Protein AF-A0A3D3XG46-F1 (afdb_monomer_lite)

Foldseek 3Di:
DDFDFDWDKDDPPVPPDIDTADGQDTQWDAWEWEAFLVRKIKIWTQHPVLCPDPPQLAATAIWIDPPRRNDIDGDLCGSHDHHAQRDHKDWYWDQDPVRFIKIWIWAQRHSHDRHDIKIFIDRHRNNDTDPVGMD

pLDDT: mean 97.43, std 3.8, range [57.91, 98.88]

Sequence (135 aa):
EGLPFSNLMWSRDHGESWTLGSHARSNTTECAVAELSNGSLMLNMRDNRNRKDKSDTNGRAVSVTRDLGKTWTKHVSDHLALPEPVCMASLISHTLSDGKQILFFSNPNSKTRRERMTVRVSLDDGRTWPSNRQV

Structure (mmCIF, N/CA/C/O backbone):
data_AF-A0A3D3XG46-F1
#
_entry.id   AF-A0A3D3XG46-F1
#
loop_
_atom_site.group_PDB
_atom_site.id
_atom_site.type_symbol
_atom_site.label_atom_id
_atom_site.label_alt_id
_atom_site.label_comp_id
_atom_site.label_asym_id
_atom_site.label_entity_id
_atom_site.label_seq_id
_atom_site.pdbx_PDB_ins_code
_atom_site.Cartn_x
_atom_site.Cartn_y
_atom_site.Cartn_z
_atom_site.occupancy
_atom_site.B_iso_or_equiv
_atom_site.auth_seq_id
_atom_site.auth_comp_id
_atom_site.auth_asym_id
_atom_site.auth_atom_id
_atom_site.pdbx_PDB_model_num
ATOM 1 N N . GLU A 1 1 ? 23.803 12.304 4.382 1.00 57.91 1 GLU A N 1
ATOM 2 C CA . GLU A 1 1 ? 22.571 11.982 3.627 1.00 57.91 1 GLU A CA 1
ATOM 3 C C . GLU A 1 1 ? 21.758 10.960 4.414 1.00 57.91 1 GLU A C 1
ATOM 5 O O . GLU A 1 1 ? 22.360 10.076 5.013 1.00 57.91 1 GLU A O 1
ATOM 10 N N . GLY A 1 2 ? 20.433 11.111 4.492 1.00 86.62 2 GLY A N 1
ATOM 11 C CA . GLY A 1 2 ? 19.557 10.204 5.245 1.00 86.62 2 GLY A CA 1
ATOM 12 C C . GLY A 1 2 ? 18.833 9.218 4.329 1.00 86.62 2 GLY A C 1
ATOM 13 O O . GLY A 1 2 ? 18.417 9.583 3.231 1.00 86.62 2 GLY A O 1
ATOM 14 N N . LEU A 1 3 ? 18.666 7.971 4.775 1.00 94.50 3 LEU A N 1
ATOM 15 C CA . LEU A 1 3 ? 17.857 6.984 4.059 1.00 94.50 3 LEU A CA 1
ATOM 16 C C . LEU A 1 3 ? 16.365 7.297 4.291 1.00 94.50 3 LEU A C 1
ATOM 18 O O . LEU A 1 3 ? 15.951 7.338 5.451 1.00 94.50 3 LEU A O 1
ATOM 22 N N . PRO A 1 4 ? 15.548 7.505 3.241 1.00 97.81 4 PRO A N 1
ATOM 23 C CA . PRO A 1 4 ? 14.149 7.877 3.422 1.00 97.81 4 PRO A CA 1
ATOM 24 C C . PRO A 1 4 ? 13.336 6.710 3.987 1.00 97.81 4 PRO A C 1
ATOM 26 O O . PRO A 1 4 ? 13.700 5.542 3.821 1.00 97.81 4 PRO A O 1
ATOM 29 N N . PHE A 1 5 ? 12.227 7.019 4.642 1.00 98.19 5 PHE A N 1
ATOM 30 C CA . PHE A 1 5 ? 11.303 6.043 5.206 1.00 98.19 5 PHE A CA 1
ATOM 31 C C . PHE A 1 5 ? 9.875 6.585 5.144 1.00 98.19 5 PHE A C 1
ATOM 33 O O . PHE A 1 5 ? 9.660 7.795 5.174 1.00 98.19 5 PHE A O 1
ATOM 40 N N . SER A 1 6 ? 8.902 5.682 5.099 1.00 98.50 6 SER A N 1
ATOM 41 C CA . SER A 1 6 ? 7.487 6.003 5.268 1.00 98.50 6 SER A CA 1
ATOM 42 C C . SER A 1 6 ? 7.038 5.709 6.703 1.00 98.50 6 SER A C 1
ATOM 44 O O . SER A 1 6 ? 7.499 4.753 7.336 1.00 98.50 6 SER A O 1
ATOM 46 N N . ASN A 1 7 ? 6.120 6.522 7.211 1.00 98.00 7 ASN A N 1
ATOM 47 C CA . ASN A 1 7 ? 5.428 6.356 8.487 1.00 98.00 7 ASN A CA 1
ATOM 48 C C . ASN A 1 7 ? 4.025 6.984 8.393 1.00 98.00 7 ASN A C 1
ATOM 50 O O . ASN A 1 7 ? 3.550 7.277 7.297 1.00 98.00 7 ASN A O 1
ATOM 54 N N . LEU A 1 8 ? 3.356 7.163 9.532 1.00 97.75 8 LEU A N 1
ATOM 55 C CA . LEU A 1 8 ? 2.111 7.922 9.619 1.00 97.75 8 LEU A CA 1
ATOM 56 C C . LEU A 1 8 ? 2.196 8.976 10.725 1.00 97.75 8 LEU A C 1
ATOM 58 O O . LEU A 1 8 ? 3.007 8.862 11.647 1.00 97.75 8 LEU A O 1
ATOM 62 N N . MET A 1 9 ? 1.338 9.984 10.625 1.00 98.38 9 MET A N 1
ATOM 63 C CA . MET A 1 9 ? 1.132 11.020 11.629 1.00 98.38 9 MET A CA 1
ATOM 64 C C . MET A 1 9 ? -0.363 11.080 11.935 1.00 98.38 9 MET A C 1
ATOM 66 O O . MET A 1 9 ? -1.182 10.932 11.028 1.00 98.38 9 MET A O 1
ATOM 70 N N . TRP A 1 10 ? -0.725 11.250 13.201 1.00 98.44 10 TRP A N 1
ATOM 71 C CA . TRP A 1 10 ? -2.118 11.202 13.641 1.00 98.44 10 TRP A CA 1
ATOM 72 C C . TRP A 1 10 ? -2.402 12.245 14.716 1.00 98.44 10 TRP A C 1
ATOM 74 O O . TRP A 1 10 ? -1.495 12.694 15.412 1.00 98.44 10 TRP A O 1
ATOM 84 N N . SER A 1 11 ? -3.679 12.583 14.861 1.00 98.50 11 SER A N 1
ATOM 85 C CA . SER A 1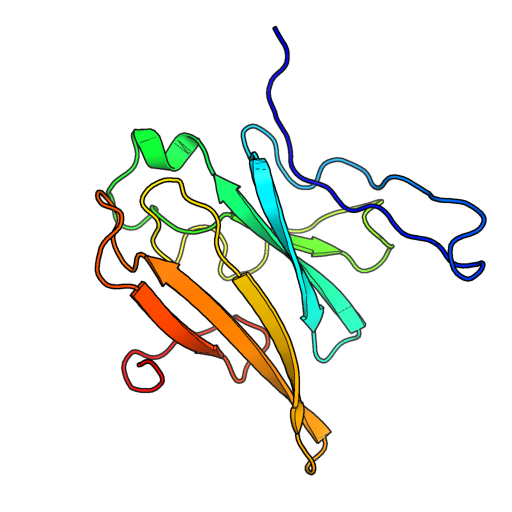 11 ? -4.218 13.444 15.911 1.00 98.50 11 SER A CA 1
ATOM 86 C C . SER A 1 11 ? -5.413 12.743 16.567 1.00 98.50 11 SER A C 1
ATOM 88 O O . SER A 1 11 ? -6.113 11.956 15.925 1.00 98.50 11 SER A O 1
ATOM 90 N N . ARG A 1 12 ? -5.620 12.994 17.864 1.00 97.75 12 ARG A N 1
ATOM 91 C CA . ARG A 1 12 ? -6.791 12.529 18.637 1.00 97.75 12 ARG A CA 1
ATOM 92 C C . ARG A 1 12 ? -7.645 13.674 19.178 1.00 97.75 12 ARG A C 1
ATOM 94 O O . ARG A 1 12 ? -8.677 13.419 19.784 1.00 97.75 12 ARG A O 1
ATOM 101 N N . ASP A 1 13 ? -7.215 14.903 18.949 1.00 98.31 13 ASP A N 1
ATOM 102 C CA . ASP A 1 13 ? -7.788 16.148 19.451 1.00 98.31 13 ASP A CA 1
ATOM 103 C C . ASP A 1 13 ? -8.244 17.025 18.280 1.00 98.31 13 ASP A C 1
ATOM 105 O O . ASP A 1 13 ? -8.044 18.232 18.256 1.00 98.31 13 ASP A O 1
ATOM 109 N N . HIS A 1 14 ? -8.833 16.391 17.263 1.00 97.81 14 HIS A N 1
ATOM 110 C CA . HIS A 1 14 ? -9.387 17.075 16.092 1.00 97.81 14 HIS A CA 1
ATOM 111 C C . HIS A 1 14 ? -8.387 17.977 15.339 1.00 97.81 14 HIS A C 1
ATOM 113 O O . HIS A 1 14 ? -8.788 18.902 14.637 1.00 97.81 14 HIS A O 1
ATOM 119 N N . GLY A 1 15 ? -7.092 17.661 15.419 1.00 98.38 15 GLY A N 1
ATOM 120 C CA . GLY A 1 15 ? -6.016 18.338 14.696 1.00 98.38 15 GLY A CA 1
ATOM 121 C C . GLY A 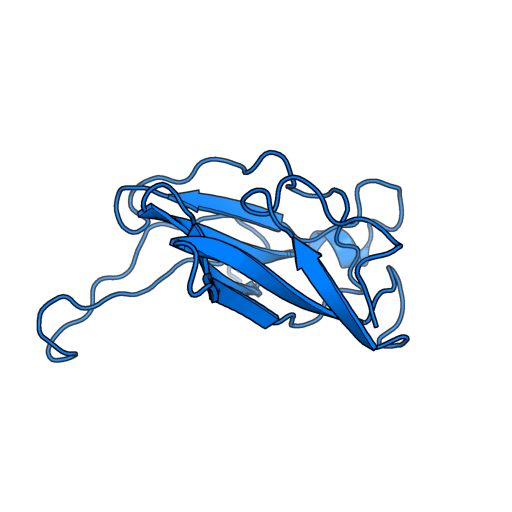1 15 ? -5.256 19.396 15.499 1.00 98.38 15 GLY A C 1
ATOM 122 O O . GLY A 1 15 ? -4.384 20.039 14.912 1.00 98.38 15 GLY A O 1
ATOM 123 N N . GLU A 1 16 ? -5.542 19.571 16.795 1.00 98.56 16 GLU A N 1
ATOM 124 C CA . GLU A 1 16 ? -4.823 20.518 17.663 1.00 98.56 16 GLU A CA 1
ATOM 125 C C . GLU A 1 16 ? -3.361 20.108 17.883 1.00 98.56 16 GLU A C 1
ATOM 127 O O . GLU A 1 16 ? -2.457 20.944 17.802 1.00 98.56 16 GLU A O 1
ATOM 132 N N . SER A 1 17 ? -3.107 18.817 18.105 1.00 98.50 17 SER A N 1
ATOM 133 C CA . SER A 1 17 ? -1.764 18.263 18.233 1.00 98.50 17 SER A CA 1
ATOM 134 C C . SER A 1 17 ? -1.591 16.978 17.429 1.00 98.50 17 SER A C 1
ATOM 136 O O . SER A 1 17 ? -2.539 16.258 17.102 1.00 98.50 17 SER A O 1
ATOM 138 N N . TRP A 1 18 ? -0.338 16.696 17.074 1.00 98.69 18 TRP A N 1
ATOM 139 C CA . TRP A 1 18 ? 0.017 15.599 16.184 1.00 98.69 18 TRP A CA 1
ATOM 140 C C . TRP A 1 18 ? 1.115 14.740 16.792 1.00 98.69 18 TRP A C 1
ATOM 142 O O . TRP A 1 18 ? 2.091 15.241 17.346 1.00 98.69 18 TRP A O 1
ATOM 152 N N . THR A 1 19 ? 0.970 13.427 16.647 1.00 98.56 19 THR A N 1
ATOM 153 C CA . THR A 1 19 ? 1.981 12.444 17.032 1.00 98.56 19 THR A CA 1
ATOM 154 C C . THR A 1 19 ? 2.497 11.725 15.796 1.00 98.56 19 THR A C 1
ATOM 156 O O . THR A 1 19 ? 1.726 11.268 14.949 1.00 98.56 19 THR A O 1
ATOM 159 N N . LEU A 1 20 ? 3.821 11.608 15.707 1.00 98.06 20 LEU A N 1
ATOM 160 C CA . LEU A 1 20 ? 4.503 10.881 14.646 1.00 98.06 20 LEU A CA 1
ATOM 161 C C . LEU A 1 20 ? 4.702 9.413 15.046 1.00 98.06 20 LEU A C 1
ATOM 163 O O . LEU A 1 20 ? 5.204 9.123 16.131 1.00 98.06 20 LEU A O 1
ATOM 167 N N . GLY A 1 21 ? 4.333 8.485 14.163 1.00 97.44 21 GLY A N 1
ATOM 168 C CA . GLY A 1 21 ? 4.627 7.063 14.328 1.00 97.44 21 GLY A CA 1
ATOM 169 C C . GLY A 1 21 ? 6.077 6.708 13.973 1.00 97.44 21 GLY A C 1
ATOM 170 O O . GLY A 1 21 ? 6.745 7.408 13.203 1.00 97.44 21 GLY A O 1
ATOM 171 N N . SER A 1 22 ? 6.539 5.566 14.484 1.00 98.06 22 SER A N 1
ATOM 172 C CA . SER A 1 22 ? 7.800 4.926 14.100 1.00 98.06 22 SER A CA 1
ATOM 173 C C . SER A 1 22 ? 7.833 4.605 12.602 1.00 98.06 22 SER A C 1
ATOM 175 O O . SER A 1 22 ? 6.798 4.460 11.945 1.00 98.06 22 SER A O 1
ATOM 177 N N . HIS A 1 23 ? 9.038 4.439 12.054 1.00 97.25 23 HIS A N 1
ATOM 178 C CA . HIS A 1 23 ? 9.231 4.120 10.638 1.00 97.25 23 HIS A CA 1
ATOM 179 C C . HIS A 1 23 ? 8.629 2.749 10.304 1.00 97.25 23 HIS A C 1
ATOM 181 O O . HIS A 1 23 ? 8.987 1.746 10.921 1.00 97.25 23 HIS A O 1
ATOM 187 N N . ALA A 1 24 ? 7.766 2.689 9.289 1.00 98.31 24 ALA A N 1
ATOM 188 C CA . ALA A 1 24 ? 7.184 1.433 8.823 1.00 98.31 24 ALA A CA 1
ATOM 189 C C . ALA A 1 24 ? 8.191 0.596 8.027 1.00 98.31 24 ALA A C 1
ATOM 191 O O . ALA A 1 24 ? 8.217 -0.632 8.136 1.00 98.31 24 ALA A O 1
ATOM 192 N N . ARG A 1 25 ? 9.014 1.257 7.199 1.00 98.12 25 ARG A N 1
ATOM 193 C CA . ARG A 1 25 ? 10.039 0.610 6.369 1.00 98.12 25 ARG A CA 1
ATOM 194 C C . ARG A 1 25 ? 11.096 1.609 5.908 1.00 98.12 25 ARG A C 1
ATOM 196 O O . ARG A 1 25 ? 10.773 2.726 5.520 1.00 98.12 25 ARG A O 1
ATOM 203 N N . SER A 1 26 ? 12.357 1.191 5.865 1.00 97.94 26 SER A N 1
ATOM 204 C CA . SER A 1 26 ? 13.445 1.997 5.300 1.00 97.94 26 SER A CA 1
ATOM 205 C C . SER A 1 26 ? 13.478 1.955 3.769 1.00 97.94 26 SER A C 1
ATOM 207 O O . SER A 1 26 ? 13.009 1.001 3.144 1.00 97.94 26 SER A O 1
ATOM 209 N N . ASN A 1 27 ? 14.102 2.960 3.159 1.00 98.00 27 ASN A N 1
ATOM 210 C CA . ASN A 1 27 ? 14.224 3.161 1.714 1.00 98.00 27 ASN A CA 1
ATOM 211 C C . ASN A 1 27 ? 12.868 3.177 0.974 1.00 98.00 27 ASN A C 1
ATOM 213 O O . ASN A 1 27 ? 12.745 2.684 -0.147 1.00 98.00 27 ASN A O 1
ATOM 217 N N . THR A 1 28 ? 11.854 3.744 1.626 1.00 98.69 28 THR A N 1
ATOM 218 C CA . THR A 1 28 ? 10.514 4.007 1.079 1.00 98.69 28 THR A CA 1
ATOM 219 C C . THR A 1 28 ? 10.230 5.509 1.110 1.00 98.69 28 THR A C 1
ATOM 221 O O . THR A 1 28 ? 10.940 6.246 1.795 1.00 98.69 28 THR A O 1
ATOM 224 N N . THR A 1 29 ? 9.266 5.987 0.317 1.00 98.56 29 THR A N 1
ATOM 225 C CA . THR A 1 29 ? 8.956 7.426 0.206 1.00 98.56 29 THR A CA 1
ATOM 226 C C . THR A 1 29 ? 7.453 7.715 0.290 1.00 98.56 29 THR A C 1
ATOM 228 O O . THR A 1 29 ? 6.888 7.701 1.381 1.00 98.56 29 THR A O 1
ATOM 231 N N . GLU A 1 30 ? 6.795 7.991 -0.838 1.00 98.81 30 GLU A N 1
ATOM 232 C CA . GLU A 1 30 ? 5.364 8.309 -0.913 1.00 98.81 30 GLU A CA 1
ATOM 233 C C . GLU A 1 30 ? 4.531 7.108 -0.456 1.00 98.81 30 GLU A C 1
ATOM 235 O O . GLU A 1 30 ? 4.763 5.977 -0.897 1.00 98.81 30 GLU A O 1
ATOM 240 N N . CYS A 1 31 ? 3.540 7.343 0.398 1.00 98.75 31 CYS A N 1
ATOM 241 C CA . CYS A 1 31 ? 2.673 6.294 0.916 1.00 98.75 31 CYS A CA 1
ATOM 242 C C . CYS A 1 31 ? 1.230 6.776 1.091 1.00 98.75 31 CYS A C 1
ATOM 244 O O . CYS A 1 31 ? 0.968 7.977 1.122 1.00 98.75 31 CYS A O 1
ATOM 246 N N . ALA A 1 32 ? 0.310 5.821 1.184 1.00 98.81 32 ALA A N 1
ATOM 247 C CA . ALA A 1 32 ? -1.097 6.039 1.499 1.00 98.81 32 ALA A CA 1
ATOM 248 C C . ALA A 1 32 ? -1.516 5.096 2.632 1.00 98.81 32 ALA A C 1
ATOM 250 O O . ALA A 1 32 ? -1.008 3.971 2.721 1.00 98.81 32 ALA A O 1
ATOM 251 N N . VAL A 1 33 ? -2.427 5.560 3.489 1.00 98.75 33 VAL A N 1
ATOM 252 C CA . VAL A 1 33 ? -2.952 4.810 4.636 1.00 98.75 33 VAL A CA 1
ATOM 253 C C . VAL A 1 33 ? -4.437 4.507 4.447 1.00 98.75 33 VAL A C 1
ATOM 255 O O . VAL A 1 33 ? -5.180 5.360 3.969 1.00 98.75 33 VAL A O 1
ATOM 258 N N . ALA A 1 34 ? -4.867 3.304 4.825 1.00 98.69 34 ALA A N 1
ATOM 259 C CA . ALA A 1 34 ? -6.271 2.898 4.827 1.00 98.69 34 ALA A CA 1
ATOM 260 C C . ALA A 1 34 ? -6.574 1.987 6.027 1.00 98.69 34 ALA A C 1
ATOM 262 O O . ALA A 1 34 ? -5.696 1.251 6.480 1.00 98.69 34 ALA A O 1
ATOM 263 N N . GLU A 1 35 ? -7.804 2.024 6.537 1.00 98.38 35 GLU A N 1
ATOM 264 C CA . GLU A 1 35 ? -8.244 1.165 7.642 1.00 98.38 35 GLU A CA 1
ATOM 265 C C . GLU A 1 35 ? -8.852 -0.142 7.106 1.00 98.38 35 GLU A C 1
ATOM 267 O O . GLU A 1 35 ? -9.684 -0.145 6.191 1.00 98.38 35 GLU A O 1
ATOM 272 N N . LEU A 1 36 ? -8.398 -1.265 7.666 1.00 98.31 36 LEU A N 1
ATOM 273 C CA . LEU A 1 36 ? -8.835 -2.618 7.318 1.00 98.31 36 LEU A CA 1
ATOM 274 C C . LEU A 1 36 ? -10.047 -3.050 8.149 1.00 98.31 36 LEU A C 1
ATOM 276 O O . LEU A 1 36 ? -10.335 -2.468 9.192 1.00 98.31 36 LEU A O 1
ATOM 280 N N . SER A 1 37 ? -10.712 -4.134 7.738 1.00 97.62 37 SER A N 1
ATOM 281 C CA . SER A 1 37 ? -11.934 -4.631 8.396 1.00 97.62 37 SER A CA 1
ATOM 282 C C . SER A 1 37 ? -11.771 -4.961 9.889 1.00 97.62 37 SER A C 1
ATOM 284 O O . SER A 1 37 ? -12.742 -4.983 10.638 1.00 97.62 37 SER A O 1
ATOM 286 N N . ASN A 1 38 ? -10.536 -5.201 10.339 1.00 96.69 38 ASN A N 1
ATOM 287 C CA . ASN A 1 38 ? -10.199 -5.509 11.728 1.00 96.69 38 ASN A CA 1
ATOM 288 C C . ASN A 1 38 ? -9.687 -4.297 12.538 1.00 96.69 38 ASN A C 1
ATOM 290 O O . ASN A 1 38 ? -9.083 -4.500 13.594 1.00 96.69 38 ASN A O 1
ATOM 294 N N . GLY A 1 39 ? -9.840 -3.071 12.023 1.00 97.25 39 GLY A N 1
ATOM 295 C CA . GLY A 1 39 ? -9.397 -1.827 12.668 1.00 97.25 39 GLY A CA 1
ATOM 296 C C . GLY A 1 39 ? -7.884 -1.578 12.634 1.00 97.25 39 GLY A C 1
ATOM 297 O O . GLY A 1 39 ? -7.388 -0.642 13.258 1.00 97.25 39 GLY A O 1
ATOM 298 N N . SER A 1 40 ? -7.105 -2.420 11.944 1.00 98.38 40 SER A N 1
ATOM 299 C CA . SER A 1 40 ? -5.687 -2.123 11.705 1.00 98.38 40 SER A CA 1
ATOM 300 C C . SER A 1 40 ? -5.516 -1.121 10.566 1.00 98.38 40 SER A C 1
ATOM 302 O O . SER A 1 40 ? -6.296 -1.099 9.615 1.00 98.38 40 SER A O 1
ATOM 304 N N . LEU A 1 41 ? -4.459 -0.311 10.640 1.00 98.81 41 LEU A N 1
ATOM 305 C CA . LEU A 1 41 ? -4.088 0.617 9.577 1.00 98.81 41 LEU A CA 1
ATOM 306 C C . LEU A 1 41 ? -3.073 -0.046 8.650 1.00 98.81 41 LEU A C 1
ATOM 308 O O . LEU A 1 41 ? -2.016 -0.494 9.100 1.00 98.81 41 LEU A O 1
ATOM 312 N N . MET A 1 42 ? -3.379 -0.078 7.357 1.00 98.81 42 MET A N 1
ATOM 313 C CA . MET A 1 42 ? -2.473 -0.492 6.293 1.00 98.81 42 MET A CA 1
ATOM 314 C C . MET A 1 42 ? -1.759 0.723 5.717 1.00 98.81 42 MET A C 1
ATOM 316 O O . MET A 1 42 ? -2.406 1.671 5.287 1.00 98.81 42 MET A O 1
ATOM 320 N N . LEU A 1 43 ? -0.433 0.652 5.634 1.00 98.81 43 LEU A N 1
ATOM 321 C CA . LEU A 1 43 ? 0.397 1.610 4.916 1.00 98.81 43 LEU A CA 1
ATOM 322 C C . LEU A 1 43 ? 0.921 0.964 3.630 1.00 98.81 43 LEU A C 1
ATOM 324 O O . LEU A 1 43 ? 1.637 -0.039 3.677 1.00 98.81 43 LEU A O 1
ATOM 328 N N . ASN A 1 44 ? 0.573 1.545 2.483 1.00 98.88 44 ASN A N 1
ATOM 329 C CA . ASN A 1 44 ? 1.031 1.123 1.160 1.00 98.88 44 ASN A CA 1
ATOM 330 C C . ASN A 1 44 ? 2.048 2.133 0.625 1.00 98.88 44 ASN A C 1
ATOM 332 O O . ASN A 1 44 ? 1.735 3.308 0.438 1.00 98.88 44 ASN A O 1
ATOM 336 N N . MET A 1 45 ? 3.277 1.681 0.395 1.00 98.88 45 MET A N 1
ATOM 337 C CA . MET A 1 45 ? 4.448 2.540 0.245 1.00 98.88 45 MET A CA 1
ATOM 338 C C . MET A 1 45 ? 5.140 2.310 -1.100 1.00 98.88 45 MET A C 1
ATOM 340 O O . MET A 1 45 ? 5.294 1.176 -1.559 1.00 98.88 45 MET A O 1
ATOM 344 N N . ARG A 1 46 ? 5.606 3.404 -1.704 1.00 98.88 46 ARG A N 1
ATOM 345 C CA . ARG A 1 46 ? 6.551 3.401 -2.822 1.00 98.88 46 ARG A CA 1
ATOM 346 C C . ARG A 1 46 ? 7.906 2.917 -2.313 1.00 98.88 46 ARG A C 1
ATOM 348 O O . ARG A 1 46 ? 8.455 3.518 -1.386 1.00 98.88 46 ARG A O 1
ATOM 355 N N . ASP A 1 47 ? 8.466 1.879 -2.928 1.00 98.69 47 ASP A N 1
ATOM 356 C CA . ASP A 1 47 ? 9.760 1.313 -2.535 1.00 98.69 47 ASP A CA 1
ATOM 357 C C . ASP A 1 47 ? 10.843 1.657 -3.569 1.00 98.69 47 ASP A C 1
ATOM 359 O O . ASP A 1 47 ? 10.768 1.324 -4.753 1.00 98.69 47 ASP A O 1
ATOM 363 N N . ASN A 1 48 ? 11.904 2.336 -3.128 1.00 98.50 48 ASN A N 1
ATOM 364 C CA . ASN A 1 48 ? 13.009 2.727 -4.003 1.00 98.50 48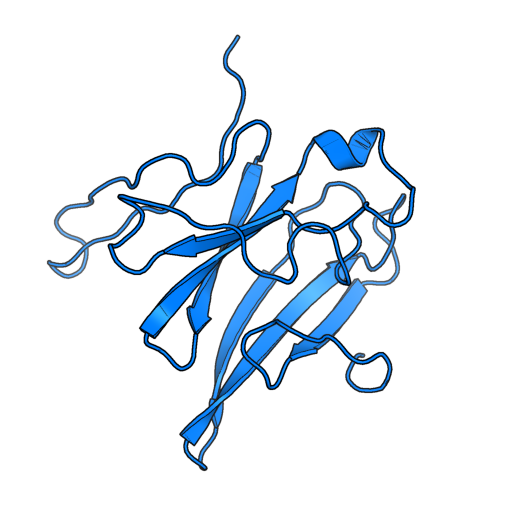 ASN A CA 1
ATOM 365 C C . ASN A 1 48 ? 13.804 1.523 -4.537 1.00 98.50 48 ASN A C 1
ATOM 367 O O . ASN A 1 48 ? 14.515 1.666 -5.538 1.00 98.50 48 ASN A O 1
ATOM 371 N N . ARG A 1 49 ? 13.711 0.350 -3.895 1.00 97.75 49 ARG A N 1
ATOM 372 C CA . ARG A 1 49 ? 14.347 -0.900 -4.356 1.00 97.75 49 ARG A CA 1
ATOM 373 C C . ARG A 1 49 ? 13.817 -1.326 -5.723 1.00 97.75 49 ARG A C 1
ATOM 375 O O . ARG A 1 49 ? 14.598 -1.777 -6.565 1.00 97.75 49 ARG A O 1
ATOM 382 N N . ASN A 1 50 ? 12.547 -1.024 -6.000 1.00 98.31 50 ASN A N 1
ATOM 383 C CA . ASN A 1 50 ? 11.902 -1.250 -7.290 1.00 98.31 50 ASN A CA 1
ATOM 384 C C . ASN A 1 50 ? 12.502 -0.402 -8.420 1.00 98.31 50 ASN A C 1
ATOM 386 O O . ASN A 1 50 ? 12.114 -0.581 -9.567 1.00 98.31 50 ASN A O 1
ATOM 390 N N . ARG A 1 51 ? 13.483 0.491 -8.177 1.00 97.19 51 ARG A N 1
ATOM 391 C CA . ARG A 1 51 ? 14.271 1.107 -9.267 1.00 97.19 51 ARG A CA 1
ATOM 392 C C . ARG A 1 51 ? 15.114 0.066 -9.990 1.00 97.19 51 ARG A C 1
ATOM 394 O O . ARG A 1 51 ? 15.212 0.124 -11.213 1.00 97.19 51 ARG A O 1
ATOM 401 N N . LYS A 1 52 ? 15.670 -0.894 -9.248 1.00 97.50 52 LYS A N 1
ATOM 402 C CA . LYS A 1 52 ? 16.505 -1.976 -9.783 1.00 97.50 52 LYS A CA 1
ATOM 403 C C . LYS A 1 52 ? 15.704 -3.262 -9.958 1.00 97.50 52 LYS A C 1
ATOM 405 O O . LYS A 1 52 ? 15.799 -3.878 -11.010 1.00 97.50 52 LYS A O 1
ATOM 410 N N . ASP A 1 53 ? 14.863 -3.611 -8.988 1.00 97.38 53 ASP A N 1
ATOM 411 C CA . ASP A 1 53 ? 14.054 -4.827 -9.068 1.00 97.38 53 ASP A CA 1
ATOM 412 C C . ASP A 1 53 ? 12.922 -4.682 -10.100 1.00 97.38 53 ASP A C 1
ATOM 414 O O . ASP A 1 53 ? 12.111 -3.755 -10.033 1.00 97.38 53 ASP A O 1
ATOM 418 N N . LYS A 1 54 ? 12.910 -5.576 -11.090 1.00 97.06 54 LYS A N 1
ATOM 419 C CA . LYS A 1 54 ? 11.855 -5.741 -12.109 1.00 97.06 54 LYS A CA 1
ATOM 420 C C . LYS A 1 54 ? 11.365 -7.189 -12.189 1.00 97.06 54 LYS A C 1
ATOM 422 O O . LYS A 1 54 ? 10.625 -7.533 -13.109 1.00 97.06 54 LYS A O 1
ATOM 427 N N . SER A 1 55 ? 11.795 -8.023 -11.246 1.00 96.50 55 SER A N 1
ATOM 428 C CA . SER A 1 55 ? 11.408 -9.424 -11.139 1.00 96.50 55 SER A CA 1
ATOM 429 C C . SER A 1 55 ? 10.004 -9.551 -10.542 1.00 96.50 55 SER A C 1
ATOM 431 O O . SER A 1 55 ? 9.256 -8.570 -10.454 1.00 96.50 55 SER A O 1
ATOM 433 N N . ASP A 1 56 ? 9.609 -10.758 -10.157 1.00 94.69 56 ASP A N 1
ATOM 434 C CA . ASP A 1 56 ? 8.297 -11.030 -9.566 1.00 94.69 56 ASP A CA 1
ATOM 435 C C . ASP A 1 56 ? 8.143 -10.514 -8.133 1.00 94.69 56 ASP A C 1
ATOM 437 O O . ASP A 1 56 ? 7.025 -10.469 -7.631 1.00 94.69 56 ASP A O 1
ATOM 441 N N . THR A 1 57 ? 9.225 -10.027 -7.520 1.00 95.38 57 THR A N 1
ATOM 442 C CA . THR A 1 57 ? 9.189 -9.300 -6.242 1.00 95.38 57 THR A CA 1
ATOM 443 C C . THR A 1 57 ? 9.027 -7.787 -6.401 1.00 95.38 57 THR A C 1
ATOM 445 O O . THR A 1 57 ? 8.973 -7.070 -5.403 1.00 95.38 57 THR A O 1
ATOM 448 N N . ASN A 1 58 ? 8.916 -7.262 -7.629 1.00 98.06 58 ASN A N 1
ATOM 449 C CA . ASN A 1 58 ? 8.534 -5.863 -7.818 1.00 98.06 58 ASN A CA 1
ATOM 450 C C . ASN A 1 58 ? 7.060 -5.684 -7.441 1.00 98.06 58 ASN A C 1
ATOM 452 O O . ASN A 1 58 ? 6.157 -6.043 -8.201 1.00 98.06 58 ASN A O 1
ATOM 456 N N . GLY A 1 59 ? 6.845 -5.064 -6.286 1.00 97.62 59 GLY A N 1
ATOM 457 C CA . GLY A 1 59 ? 5.540 -4.621 -5.842 1.00 97.62 59 GLY A CA 1
ATOM 458 C C . GLY A 1 59 ? 5.632 -3.559 -4.754 1.00 97.62 59 GLY A C 1
ATOM 459 O O . GLY A 1 59 ? 6.705 -3.312 -4.200 1.00 97.62 59 GLY A O 1
ATOM 460 N N . ARG A 1 60 ? 4.500 -2.921 -4.447 1.00 98.75 60 ARG A N 1
ATOM 461 C CA . ARG A 1 60 ? 4.376 -1.980 -3.326 1.00 98.75 60 ARG A CA 1
ATOM 462 C C . ARG A 1 60 ? 4.863 -2.633 -2.033 1.00 98.75 60 ARG A C 1
ATOM 464 O O . ARG A 1 60 ? 4.530 -3.788 -1.752 1.00 98.75 60 ARG A O 1
ATOM 471 N N . ALA A 1 61 ? 5.586 -1.873 -1.218 1.00 98.75 61 ALA A N 1
ATOM 472 C CA . ALA A 1 61 ? 5.849 -2.279 0.154 1.00 98.75 61 ALA A CA 1
ATOM 473 C C . ALA A 1 61 ? 4.574 -2.080 0.984 1.00 98.75 61 ALA A C 1
ATOM 475 O O . ALA A 1 61 ? 3.945 -1.022 0.898 1.00 98.75 61 ALA A O 1
ATOM 476 N N . VAL A 1 62 ? 4.186 -3.072 1.788 1.00 98.81 62 VAL A N 1
ATOM 477 C CA . VAL A 1 62 ? 2.934 -3.021 2.558 1.00 98.81 62 VAL A CA 1
ATOM 478 C C . VAL A 1 62 ? 3.164 -3.473 3.996 1.00 98.81 62 VAL A C 1
ATOM 480 O O . VAL A 1 62 ? 3.589 -4.601 4.252 1.00 98.81 62 VAL A O 1
ATOM 483 N N . SER A 1 63 ? 2.834 -2.593 4.939 1.00 98.75 63 SER A N 1
ATOM 484 C CA . SER A 1 63 ? 2.906 -2.861 6.378 1.00 98.75 63 SER A CA 1
ATOM 485 C C . SER A 1 63 ? 1.573 -2.539 7.046 1.00 98.75 63 SER A C 1
ATOM 487 O O .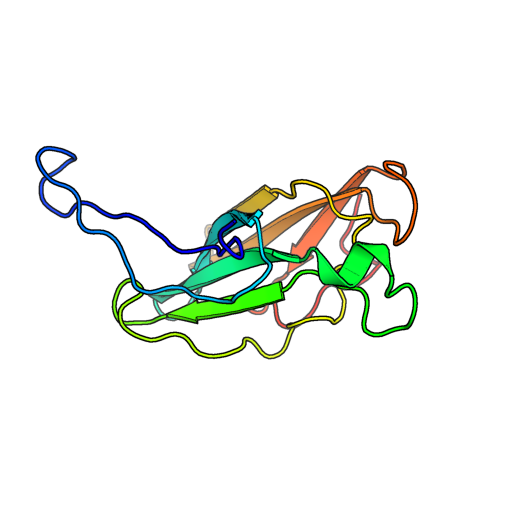 SER A 1 63 ? 0.831 -1.686 6.568 1.00 98.75 63 SER A O 1
ATOM 489 N N . VAL A 1 64 ? 1.280 -3.197 8.166 1.00 98.88 64 VAL A N 1
ATOM 490 C CA . VAL A 1 64 ? 0.101 -2.929 8.997 1.00 98.88 64 VAL A CA 1
ATOM 491 C C . VAL A 1 64 ? 0.493 -2.639 10.443 1.00 98.88 64 VAL A C 1
ATOM 493 O O . VAL A 1 64 ? 1.475 -3.188 10.955 1.00 98.88 64 VAL A O 1
ATOM 496 N N . THR A 1 65 ? -0.293 -1.795 11.103 1.00 98.88 65 THR A N 1
ATOM 497 C CA . THR A 1 65 ? -0.152 -1.437 12.520 1.00 98.88 65 THR A CA 1
ATOM 498 C C . THR A 1 65 ? -1.508 -1.480 13.228 1.00 98.88 65 THR A C 1
ATOM 500 O O . THR A 1 65 ? -2.547 -1.222 12.622 1.00 98.88 65 THR A O 1
ATOM 503 N N . ARG A 1 66 ? -1.499 -1.816 14.523 1.00 98.62 66 ARG A N 1
ATOM 504 C CA . ARG A 1 66 ? -2.669 -1.761 15.425 1.00 98.62 66 ARG A CA 1
ATOM 505 C C . ARG A 1 66 ? -2.502 -0.749 16.560 1.00 98.62 66 ARG A C 1
ATOM 507 O O . ARG A 1 66 ? -3.385 -0.610 17.394 1.00 98.62 66 ARG A O 1
ATOM 514 N N . ASP A 1 67 ? -1.370 -0.054 16.604 1.00 98.25 67 ASP A N 1
ATOM 515 C CA . ASP A 1 67 ? -0.974 0.825 17.706 1.00 98.25 67 ASP A CA 1
ATOM 516 C C . ASP A 1 67 ? -0.573 2.223 17.212 1.00 98.25 67 ASP A C 1
ATOM 518 O O . ASP A 1 67 ? 0.259 2.899 17.818 1.00 98.25 67 ASP A O 1
ATOM 522 N N . LEU A 1 68 ? -1.197 2.655 16.108 1.00 97.94 68 LEU A N 1
ATOM 523 C CA . LEU A 1 68 ? -0.947 3.930 15.429 1.00 97.94 68 LEU A CA 1
ATOM 524 C C . LEU A 1 68 ? 0.532 4.153 15.082 1.00 97.94 68 LEU A C 1
ATOM 526 O O . LEU A 1 68 ? 1.085 5.240 15.252 1.00 97.94 68 LEU A O 1
ATOM 530 N N . GLY A 1 69 ? 1.172 3.103 14.571 1.00 98.12 69 GLY A N 1
ATOM 531 C CA . GLY A 1 69 ? 2.520 3.166 14.029 1.00 98.12 69 GLY A CA 1
ATOM 532 C C . GLY A 1 69 ? 3.624 3.118 15.079 1.00 98.12 69 GLY A C 1
ATOM 533 O O . GLY A 1 69 ? 4.757 3.444 14.738 1.00 98.12 69 GLY A O 1
ATOM 534 N N . LYS A 1 70 ? 3.349 2.708 16.328 1.00 98.06 70 LYS A N 1
ATOM 535 C CA . LYS A 1 70 ? 4.427 2.402 17.287 1.00 98.06 70 LYS A CA 1
ATOM 536 C C . LYS A 1 70 ? 5.189 1.158 16.837 1.00 98.06 70 LYS A C 1
ATOM 538 O O . LYS A 1 70 ? 6.420 1.175 16.819 1.00 98.06 70 LYS A O 1
ATOM 543 N N . THR A 1 71 ? 4.460 0.123 16.420 1.00 98.44 71 THR A N 1
ATOM 544 C CA . THR A 1 71 ? 4.993 -1.102 15.822 1.00 98.44 71 THR A CA 1
ATOM 545 C C . THR A 1 71 ? 4.348 -1.381 14.466 1.00 98.44 71 THR A C 1
ATOM 547 O O . THR A 1 71 ? 3.211 -0.992 14.183 1.00 98.44 71 THR A O 1
ATOM 550 N N . TRP A 1 72 ? 5.103 -2.065 13.606 1.00 98.69 72 TRP A N 1
ATOM 551 C CA . TRP A 1 72 ? 4.694 -2.410 12.249 1.00 98.69 72 TRP A CA 1
ATOM 552 C C . TRP A 1 72 ? 4.976 -3.878 11.963 1.00 98.69 72 TRP A C 1
ATOM 554 O O . TRP A 1 72 ? 6.007 -4.419 12.356 1.00 98.69 72 TRP A O 1
ATOM 564 N N . THR A 1 73 ? 4.073 -4.509 11.220 1.00 98.62 73 THR A N 1
ATOM 565 C CA . THR A 1 73 ? 4.235 -5.878 10.720 1.00 98.62 73 THR A CA 1
ATOM 566 C C . THR A 1 73 ? 4.058 -5.889 9.210 1.00 98.62 73 THR A C 1
ATOM 568 O O . THR A 1 73 ? 3.263 -5.117 8.676 1.00 98.62 73 THR A O 1
ATOM 571 N N . LYS A 1 74 ? 4.807 -6.737 8.497 1.00 98.50 74 LYS A N 1
ATOM 572 C CA . LYS A 1 74 ? 4.619 -6.884 7.049 1.00 98.50 74 LYS A CA 1
ATOM 573 C C . LYS A 1 74 ? 3.239 -7.465 6.771 1.00 98.50 74 LYS A C 1
ATOM 575 O O . LYS A 1 74 ? 2.839 -8.442 7.403 1.00 98.50 74 LYS A O 1
ATOM 580 N N . HIS A 1 75 ? 2.537 -6.886 5.805 1.00 98.56 75 HIS A N 1
ATOM 581 C CA . HIS A 1 75 ? 1.318 -7.489 5.291 1.00 98.56 75 HIS A CA 1
ATOM 582 C C . HIS A 1 75 ? 1.662 -8.672 4.378 1.00 98.56 75 HIS A C 1
ATOM 584 O O . HIS A 1 75 ? 2.714 -8.685 3.741 1.00 98.56 75 HIS A O 1
ATOM 590 N N . VAL A 1 76 ? 0.755 -9.644 4.251 1.00 97.88 76 VAL A N 1
ATOM 591 C CA . VAL A 1 76 ? 0.969 -10.819 3.385 1.00 97.88 76 VAL A CA 1
ATOM 592 C C . VAL A 1 76 ? 1.109 -10.461 1.901 1.00 97.88 76 VAL A C 1
ATOM 594 O O . VAL A 1 76 ? 1.605 -11.272 1.134 1.00 97.88 76 VAL A O 1
ATOM 597 N N . SER A 1 77 ? 0.695 -9.255 1.499 1.00 97.69 77 SER A N 1
ATOM 598 C CA . SER A 1 77 ? 0.812 -8.744 0.127 1.00 97.69 77 SER A CA 1
ATOM 599 C C . SER A 1 77 ? 2.101 -7.953 -0.151 1.00 97.69 77 SER A C 1
ATOM 601 O O . SER A 1 77 ? 2.223 -7.386 -1.238 1.00 97.69 77 SER A O 1
ATOM 603 N N . ASP A 1 78 ? 3.017 -7.829 0.820 1.00 98.31 78 ASP A N 1
ATOM 604 C CA . ASP A 1 78 ? 4.266 -7.064 0.676 1.00 98.31 78 ASP A CA 1
ATOM 605 C C . ASP A 1 78 ? 5.084 -7.563 -0.525 1.00 98.31 78 ASP A C 1
ATOM 607 O O . ASP A 1 78 ? 5.443 -8.736 -0.567 1.00 98.31 78 ASP A O 1
ATOM 611 N N . HIS A 1 79 ? 5.399 -6.676 -1.480 1.00 97.44 79 HIS A N 1
ATOM 612 C CA . HIS A 1 79 ? 6.165 -7.014 -2.693 1.00 97.44 79 HIS A CA 1
ATOM 613 C C . HIS A 1 79 ? 5.533 -8.113 -3.574 1.00 97.44 79 HIS A C 1
ATOM 615 O O . HIS A 1 79 ? 6.245 -8.856 -4.244 1.00 97.44 79 HIS A O 1
ATOM 621 N N . LEU A 1 80 ? 4.195 -8.213 -3.584 1.00 93.81 80 LEU A N 1
ATOM 622 C CA . LEU A 1 80 ? 3.454 -9.173 -4.412 1.00 93.81 80 LEU A CA 1
ATOM 623 C C . LEU A 1 80 ? 2.642 -8.483 -5.523 1.00 93.81 80 LEU A C 1
ATOM 625 O O . LEU A 1 80 ? 3.184 -7.820 -6.400 1.00 93.81 80 LEU A O 1
ATOM 629 N N . ALA A 1 81 ? 1.315 -8.639 -5.500 1.00 92.38 81 ALA A N 1
ATOM 630 C CA . ALA A 1 81 ? 0.434 -8.438 -6.646 1.00 92.38 81 ALA A CA 1
ATOM 631 C C . ALA A 1 81 ? 0.339 -6.997 -7.180 1.00 92.38 81 ALA A C 1
ATOM 633 O O . ALA A 1 81 ? -0.300 -6.801 -8.209 1.00 92.38 81 ALA A O 1
ATOM 634 N N . LEU A 1 82 ? 0.927 -5.993 -6.521 1.00 97.88 82 LEU A N 1
ATOM 635 C CA . LEU A 1 82 ? 0.810 -4.571 -6.867 1.00 97.88 82 LEU A CA 1
ATOM 636 C C . LEU A 1 82 ? 2.130 -4.025 -7.452 1.00 97.88 82 LEU A C 1
ATOM 638 O O . LEU A 1 82 ? 2.867 -3.371 -6.716 1.00 97.88 82 LEU A O 1
ATOM 642 N N . PRO A 1 83 ? 2.457 -4.271 -8.736 1.00 98.00 83 PRO A N 1
ATOM 643 C CA . PRO A 1 83 ? 3.705 -3.805 -9.348 1.00 98.00 83 PRO A CA 1
ATOM 644 C C . PRO A 1 83 ? 3.771 -2.279 -9.416 1.00 98.00 83 PRO A C 1
ATOM 646 O O . PRO A 1 83 ? 2.736 -1.617 -9.503 1.00 98.00 83 PRO A O 1
ATOM 649 N N . GLU A 1 84 ? 4.977 -1.709 -9.437 1.00 98.38 84 GLU A N 1
ATOM 650 C CA . GLU A 1 84 ? 5.158 -0.267 -9.617 1.00 98.38 84 GLU A CA 1
ATOM 651 C C . GLU A 1 84 ? 6.448 0.128 -10.364 1.00 98.38 84 GLU A C 1
ATOM 653 O O . GLU A 1 84 ? 7.484 -0.536 -10.250 1.00 98.38 84 GLU A O 1
ATOM 658 N N . PRO A 1 85 ? 6.449 1.290 -11.048 1.00 98.38 85 PRO A N 1
ATOM 659 C CA . PRO A 1 85 ? 7.637 1.863 -11.668 1.00 98.38 85 PRO A CA 1
ATOM 660 C C . PRO A 1 85 ? 8.314 2.887 -10.739 1.00 98.38 85 PRO A C 1
ATOM 662 O O . PRO A 1 85 ? 8.890 3.866 -11.213 1.00 98.38 85 PRO A O 1
ATOM 665 N N . VAL A 1 86 ? 8.202 2.706 -9.414 1.00 98.62 86 VAL A N 1
ATOM 666 C CA . VAL A 1 86 ? 8.651 3.663 -8.383 1.00 98.62 86 VAL A CA 1
ATOM 667 C C . VAL A 1 86 ? 7.903 5.000 -8.508 1.00 98.62 86 VAL A C 1
ATOM 669 O O . VAL A 1 86 ? 8.463 6.038 -8.878 1.00 98.62 86 VAL A O 1
ATOM 672 N N . CYS A 1 87 ? 6.601 4.971 -8.227 1.00 98.69 87 CYS A N 1
ATOM 673 C CA . CYS A 1 87 ? 5.679 6.099 -8.409 1.00 98.69 87 CYS A CA 1
ATOM 674 C C . CYS A 1 87 ? 4.724 6.222 -7.216 1.00 98.69 87 CYS A C 1
ATOM 676 O O . CYS A 1 87 ? 4.568 5.270 -6.462 1.00 98.69 87 CYS A O 1
ATOM 678 N N . MET A 1 88 ? 4.074 7.368 -7.029 1.00 98.75 88 MET A N 1
ATOM 679 C CA . MET A 1 88 ? 2.964 7.477 -6.082 1.00 98.75 88 MET A CA 1
ATOM 680 C C . MET A 1 88 ? 1.832 6.515 -6.489 1.00 98.75 88 MET A C 1
ATOM 682 O O . MET A 1 88 ? 1.637 6.255 -7.681 1.00 98.75 88 MET A O 1
ATOM 686 N N . ALA A 1 89 ? 1.120 5.976 -5.498 1.00 98.81 89 ALA A N 1
ATOM 687 C CA . ALA A 1 89 ? -0.102 5.206 -5.691 1.00 98.81 89 ALA A CA 1
ATOM 688 C C . ALA A 1 89 ? -1.140 5.604 -4.638 1.00 98.81 89 ALA A C 1
ATOM 690 O O . ALA A 1 89 ? -0.775 5.881 -3.493 1.00 98.81 89 ALA A O 1
ATOM 691 N N . SER A 1 90 ? -2.414 5.602 -5.022 1.00 98.88 90 SER A N 1
ATOM 692 C CA . SER A 1 90 ? -3.522 5.833 -4.097 1.00 98.88 90 SER A CA 1
ATOM 693 C C . SER A 1 90 ? -3.988 4.514 -3.486 1.00 98.88 90 SER A C 1
ATOM 695 O O . SER A 1 90 ? -4.017 3.488 -4.169 1.00 98.88 90 SER A O 1
ATOM 697 N N . LEU A 1 91 ? -4.377 4.548 -2.213 1.00 98.88 91 LEU A N 1
ATOM 698 C CA . LEU A 1 91 ? -5.082 3.472 -1.524 1.00 98.88 91 LEU A CA 1
ATOM 699 C C . LEU A 1 91 ? -6.171 4.108 -0.663 1.00 98.88 91 LEU A C 1
ATOM 701 O O . LEU A 1 91 ? -5.868 4.968 0.159 1.00 98.88 91 LEU A O 1
ATOM 705 N N . ILE A 1 92 ? -7.410 3.666 -0.838 1.00 98.75 92 ILE A N 1
ATOM 706 C CA . ILE A 1 92 ? -8.540 4.071 -0.002 1.00 98.75 92 ILE A CA 1
ATOM 707 C C . ILE A 1 92 ? -9.337 2.843 0.415 1.00 98.75 92 ILE A C 1
ATOM 709 O O . ILE A 1 92 ? -9.349 1.824 -0.280 1.00 98.75 92 ILE A O 1
ATOM 713 N N . SER A 1 93 ? -10.029 2.965 1.538 1.00 98.25 93 SER A N 1
ATOM 714 C CA . SER A 1 93 ? -10.963 1.966 2.034 1.00 98.25 93 SER A CA 1
ATOM 715 C C . SER A 1 93 ? -12.391 2.501 2.021 1.00 98.25 93 SER A C 1
ATOM 717 O O . SER A 1 93 ? -12.613 3.688 2.256 1.00 98.25 93 SER A O 1
ATOM 719 N N . HIS A 1 94 ? -13.362 1.629 1.772 1.00 97.69 94 HIS A N 1
ATOM 720 C CA . HIS A 1 94 ? -14.782 1.957 1.816 1.00 97.69 94 HIS A CA 1
ATOM 721 C C . HIS A 1 94 ? -15.571 0.813 2.448 1.00 97.69 94 HIS A C 1
ATOM 723 O O . HIS A 1 94 ? -15.3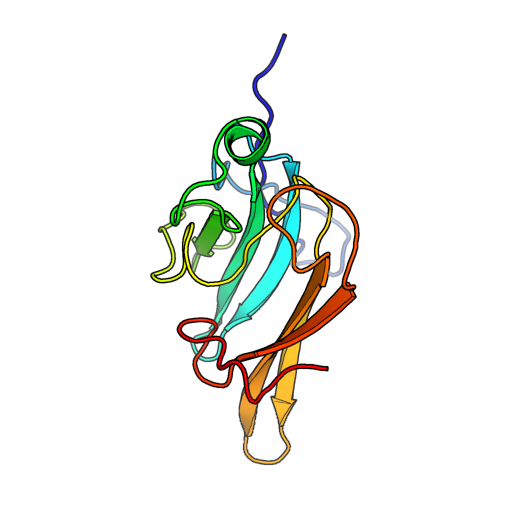21 -0.353 2.143 1.00 97.69 94 HIS A O 1
ATOM 729 N N . THR A 1 95 ? -16.534 1.151 3.298 1.00 96.38 95 THR A N 1
ATOM 730 C CA . THR A 1 95 ? -17.477 0.194 3.876 1.00 96.38 95 THR A CA 1
ATOM 731 C C . THR A 1 95 ? -18.757 0.214 3.053 1.00 96.38 95 THR A C 1
ATOM 733 O O . THR A 1 95 ? -19.399 1.257 2.929 1.00 96.38 95 THR A O 1
ATOM 736 N N . LEU A 1 96 ? -19.116 -0.928 2.472 1.00 93.25 96 LEU A N 1
ATOM 737 C CA . LEU A 1 96 ? -20.365 -1.093 1.736 1.00 93.25 96 LEU A CA 1
ATOM 738 C C . LEU A 1 96 ? -21.587 -1.058 2.660 1.00 93.25 96 LEU A C 1
ATOM 740 O O . LEU A 1 96 ? -21.482 -1.223 3.875 1.00 93.25 96 LEU A O 1
ATOM 744 N N . SER A 1 97 ? -22.772 -0.909 2.063 1.00 94.38 97 SER A N 1
ATOM 745 C CA . SER A 1 97 ? -24.056 -0.946 2.774 1.00 94.38 97 SER A CA 1
ATOM 746 C C . SER A 1 97 ? -24.321 -2.265 3.509 1.00 94.38 97 SER A C 1
ATOM 748 O O . SER A 1 97 ? -25.049 -2.268 4.496 1.00 94.38 97 SER A O 1
ATOM 750 N N . ASP A 1 98 ? -23.722 -3.370 3.061 1.00 93.88 98 ASP A N 1
ATOM 751 C CA . ASP A 1 98 ? -23.766 -4.679 3.726 1.00 93.88 98 ASP A CA 1
ATOM 752 C C . ASP A 1 98 ? -22.700 -4.840 4.832 1.00 93.88 98 ASP A C 1
ATOM 754 O O . ASP A 1 98 ? -22.549 -5.921 5.400 1.00 93.88 98 ASP A O 1
ATOM 758 N N . GLY A 1 99 ? -21.955 -3.774 5.146 1.00 91.94 99 GLY A N 1
ATOM 759 C CA . GLY A 1 99 ? -20.905 -3.749 6.165 1.00 91.94 99 GLY A CA 1
ATOM 760 C C . GLY A 1 99 ? -19.550 -4.279 5.693 1.00 91.94 99 GLY A C 1
ATOM 761 O O . GLY A 1 99 ? -18.596 -4.295 6.471 1.00 91.94 99 GLY A O 1
ATOM 762 N N . LYS A 1 100 ? -19.418 -4.708 4.434 1.00 92.81 100 LYS A N 1
ATOM 763 C CA . LYS A 1 100 ? -18.157 -5.248 3.923 1.00 92.81 100 LYS A CA 1
ATOM 764 C C . LYS A 1 100 ? -17.132 -4.146 3.651 1.00 92.81 100 LYS A C 1
ATOM 766 O O . LYS A 1 100 ? -17.402 -3.211 2.898 1.00 92.81 100 LYS A O 1
ATOM 771 N N . GLN A 1 101 ? -15.920 -4.304 4.189 1.00 96.06 101 GLN A N 1
ATOM 772 C CA . GLN A 1 101 ? -14.785 -3.434 3.871 1.00 96.06 101 GLN A CA 1
ATOM 773 C C . GLN A 1 101 ? -14.196 -3.784 2.497 1.00 96.06 101 GLN A C 1
ATOM 775 O O . GLN A 1 101 ? -13.933 -4.949 2.188 1.00 96.06 101 GLN A O 1
ATOM 780 N N . ILE A 1 102 ? -13.964 -2.763 1.679 1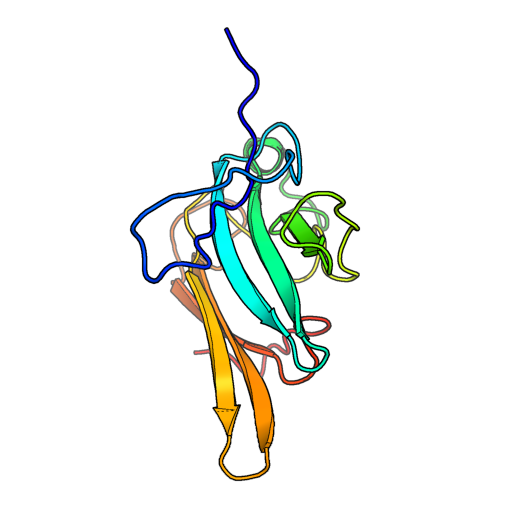.00 97.81 102 ILE A N 1
ATOM 781 C CA . ILE A 1 102 ? -13.357 -2.857 0.351 1.00 97.81 102 ILE A CA 1
ATOM 782 C C . ILE A 1 102 ? -12.170 -1.909 0.276 1.00 97.81 102 ILE A C 1
ATOM 784 O O . ILE A 1 102 ? -12.239 -0.785 0.769 1.00 97.81 102 ILE A O 1
ATOM 788 N N . LEU A 1 103 ? -11.098 -2.346 -0.385 1.00 98.69 103 LEU A N 1
ATOM 789 C CA . LEU A 1 103 ? -9.976 -1.483 -0.738 1.00 98.69 103 LEU A CA 1
ATOM 790 C C . LEU A 1 103 ? -9.981 -1.174 -2.231 1.00 98.69 103 LEU A C 1
ATOM 792 O O . LEU A 1 103 ? -10.109 -2.078 -3.060 1.00 98.69 103 LEU A O 1
ATOM 796 N N . PHE A 1 104 ? -9.750 0.094 -2.558 1.00 98.69 104 PHE A N 1
ATOM 797 C CA . PHE A 1 104 ? -9.474 0.560 -3.910 1.00 98.69 104 PHE A CA 1
ATOM 798 C C . PHE A 1 104 ? -8.037 1.061 -3.980 1.00 98.69 104 PHE A C 1
ATOM 800 O O . PHE A 1 104 ? -7.612 1.879 -3.165 1.00 98.69 104 PHE A O 1
ATOM 807 N N . PHE A 1 105 ? -7.295 0.578 -4.968 1.00 98.88 105 PHE A N 1
ATOM 808 C CA . PHE A 1 105 ? -5.912 0.966 -5.217 1.00 98.88 105 PHE A CA 1
ATOM 809 C C . PHE A 1 105 ? -5.771 1.493 -6.640 1.00 98.88 105 PHE A C 1
ATOM 811 O O . PHE A 1 105 ? -6.351 0.917 -7.560 1.00 98.88 105 PHE A O 1
ATOM 818 N N . SER A 1 106 ? -4.982 2.547 -6.843 1.00 98.88 106 SER A N 1
ATOM 819 C CA . SER A 1 106 ? -4.668 3.027 -8.189 1.00 98.88 106 SER A CA 1
ATOM 820 C C . SER A 1 106 ? -3.206 3.411 -8.359 1.00 98.88 106 SER A C 1
ATOM 822 O O . SER A 1 106 ? -2.618 4.113 -7.532 1.00 98.88 106 SER A O 1
ATOM 824 N N . ASN A 1 107 ? -2.605 2.939 -9.451 1.00 98.88 107 ASN A N 1
ATOM 825 C CA . ASN A 1 107 ? -1.245 3.287 -9.851 1.00 98.88 107 ASN A CA 1
ATOM 826 C C . ASN A 1 107 ? -1.015 3.014 -11.352 1.00 98.88 107 ASN A C 1
ATOM 828 O O . ASN A 1 107 ? -1.881 2.433 -12.013 1.00 98.88 107 ASN A O 1
ATOM 832 N N . PRO A 1 108 ? 0.151 3.398 -11.906 1.00 98.75 108 PRO A N 1
ATOM 833 C CA . PRO A 1 108 ? 0.611 2.850 -13.172 1.00 98.75 108 PRO A CA 1
ATOM 834 C C . PRO A 1 108 ? 0.917 1.359 -13.000 1.00 98.75 108 PRO A C 1
ATOM 836 O O . PRO A 1 108 ? 1.863 0.989 -12.299 1.00 98.75 108 PRO A O 1
ATOM 839 N N . ASN A 1 109 ? 0.131 0.506 -13.650 1.00 98.19 109 ASN A N 1
ATOM 840 C CA . ASN A 1 109 ? 0.264 -0.943 -13.596 1.00 98.19 109 ASN A CA 1
ATOM 841 C C . ASN A 1 109 ? 1.398 -1.426 -14.513 1.00 98.19 109 ASN A C 1
ATOM 843 O O . ASN A 1 109 ? 1.195 -2.007 -15.582 1.00 98.19 109 ASN A O 1
ATOM 847 N N . SER A 1 110 ? 2.623 -1.119 -14.107 1.00 98.00 110 SER A N 1
ATOM 848 C CA . SER A 1 110 ? 3.846 -1.448 -14.827 1.00 98.00 110 SER A CA 1
ATOM 849 C C . SER A 1 110 ? 5.015 -1.473 -13.855 1.00 98.00 110 SER A C 1
ATOM 851 O O . SER A 1 110 ? 5.073 -0.680 -12.922 1.00 98.00 110 SER A O 1
ATOM 853 N N . LYS A 1 111 ? 5.987 -2.357 -14.094 1.00 98.31 111 LYS A N 1
ATOM 854 C CA . LYS A 1 111 ? 7.232 -2.404 -13.313 1.00 98.31 111 LYS A CA 1
ATOM 855 C C . LYS A 1 111 ? 8.239 -1.332 -13.762 1.00 98.31 111 LYS A C 1
ATOM 857 O O . LYS A 1 111 ? 9.207 -1.072 -13.056 1.00 98.31 111 LYS A O 1
ATOM 862 N N . THR A 1 112 ? 8.073 -0.730 -14.947 1.00 97.94 112 THR A N 1
ATOM 863 C CA . THR A 1 112 ? 9.130 0.065 -15.615 1.00 97.94 112 THR A CA 1
ATOM 864 C C . THR A 1 112 ? 8.732 1.489 -15.990 1.00 97.94 112 THR A C 1
ATOM 866 O O . THR A 1 112 ? 9.566 2.387 -15.899 1.00 97.94 112 THR A O 1
ATOM 869 N N . ARG A 1 113 ? 7.491 1.718 -16.427 1.00 98.06 113 ARG A N 1
ATOM 870 C CA . ARG A 1 113 ? 7.041 3.004 -16.988 1.00 98.06 113 ARG A CA 1
ATOM 871 C C . ARG A 1 113 ? 5.771 3.487 -16.304 1.00 98.06 113 ARG A C 1
ATOM 873 O O . ARG A 1 113 ? 4.975 2.690 -15.827 1.00 98.06 113 ARG A O 1
ATOM 880 N N . ARG A 1 114 ? 5.546 4.802 -16.298 1.00 98.56 114 ARG A N 1
ATOM 881 C CA . ARG A 1 114 ? 4.281 5.402 -15.847 1.00 98.56 114 ARG A CA 1
ATOM 882 C C . ARG A 1 114 ? 3.238 5.315 -16.962 1.00 98.56 114 ARG A C 1
ATOM 884 O O . ARG A 1 114 ? 2.956 6.291 -17.642 1.00 98.56 114 ARG A O 1
ATOM 891 N N . GLU A 1 115 ? 2.735 4.110 -17.174 1.00 98.25 115 GLU A N 1
ATOM 892 C CA . GLU A 1 115 ? 1.742 3.766 -18.191 1.00 98.25 115 GLU A CA 1
ATOM 893 C C . GLU A 1 115 ? 0.721 2.783 -17.614 1.00 98.25 115 GLU A C 1
ATOM 895 O O . GLU A 1 115 ? 0.969 2.190 -16.563 1.00 98.25 115 GLU A O 1
ATOM 900 N N . ARG A 1 116 ? -0.404 2.596 -18.318 1.00 97.94 116 ARG A N 1
ATOM 901 C CA . ARG A 1 116 ? -1.500 1.712 -17.888 1.00 97.94 116 ARG A CA 1
ATOM 902 C C . ARG A 1 116 ? -1.964 2.061 -16.470 1.00 97.94 116 ARG A C 1
ATOM 904 O O . ARG A 1 116 ? -1.857 1.246 -15.561 1.00 97.94 116 ARG A O 1
ATOM 911 N N . MET A 1 117 ? -2.411 3.304 -16.269 1.00 98.62 117 MET A N 1
ATOM 912 C CA . MET A 1 117 ? -3.106 3.653 -15.027 1.00 98.62 117 MET A CA 1
ATOM 913 C C . MET A 1 117 ? -4.282 2.697 -14.845 1.00 98.62 117 MET A C 1
ATOM 915 O O . MET A 1 117 ? -5.076 2.538 -15.766 1.00 98.62 117 MET A O 1
ATOM 919 N N . THR A 1 118 ? -4.353 2.051 -13.687 1.00 98.81 118 THR A N 1
ATOM 920 C CA . THR A 1 118 ? -5.351 1.019 -13.404 1.00 98.81 118 THR A CA 1
ATOM 921 C C . THR A 1 118 ? -5.906 1.224 -12.006 1.00 98.81 118 THR A C 1
ATOM 923 O O . THR A 1 118 ? -5.141 1.466 -11.069 1.00 98.81 118 THR A O 1
ATOM 926 N N . VAL A 1 119 ? -7.220 1.094 -11.857 1.00 98.75 119 VAL A N 1
ATOM 927 C CA . VAL A 1 119 ? -7.883 0.967 -10.555 1.00 98.75 119 VAL A CA 1
ATOM 928 C C . VAL A 1 119 ? -8.097 -0.512 -10.274 1.00 98.75 119 VAL A C 1
ATOM 930 O O . VAL A 1 119 ? -8.573 -1.240 -11.135 1.00 98.75 119 VAL A O 1
ATOM 933 N N . ARG A 1 120 ? -7.756 -0.970 -9.071 1.00 98.62 120 ARG A N 1
ATOM 934 C CA . ARG A 1 120 ? -7.898 -2.362 -8.630 1.00 98.62 120 ARG A CA 1
ATOM 935 C C . ARG A 1 120 ? -8.695 -2.436 -7.342 1.00 98.62 120 ARG A C 1
ATOM 937 O O . ARG A 1 120 ? -8.613 -1.528 -6.516 1.00 98.62 120 ARG A O 1
ATOM 944 N N . VAL A 1 121 ? -9.405 -3.545 -7.155 1.00 98.38 121 VAL A N 1
ATOM 945 C CA . VAL A 1 121 ? -10.254 -3.770 -5.981 1.00 98.38 121 VAL A CA 1
ATOM 946 C C . VAL A 1 121 ? -9.827 -5.021 -5.220 1.00 98.38 121 VAL A C 1
ATOM 948 O O . VAL A 1 121 ? -9.663 -6.092 -5.811 1.00 98.38 121 VAL A O 1
ATOM 951 N N . SER A 1 122 ? -9.723 -4.900 -3.897 1.00 98.38 122 SER A N 1
ATOM 952 C CA . SER A 1 122 ? -9.603 -6.033 -2.976 1.00 98.38 122 SER A CA 1
ATOM 953 C C . SER A 1 122 ? -10.823 -6.100 -2.057 1.00 98.38 122 SER A C 1
ATOM 955 O O . SER A 1 122 ? -11.316 -5.085 -1.568 1.00 98.38 122 SER A O 1
ATOM 957 N N . LEU A 1 123 ? -11.305 -7.326 -1.841 1.00 97.25 123 LEU A N 1
ATOM 958 C CA . LEU A 1 123 ? -12.458 -7.646 -0.991 1.00 97.25 123 LEU A CA 1
ATOM 959 C C . LEU A 1 123 ? -12.053 -8.426 0.272 1.00 97.25 123 LEU A C 1
ATOM 961 O O . LEU A 1 123 ? -12.914 -9.013 0.925 1.00 97.25 123 LEU A O 1
ATOM 965 N N . ASP A 1 124 ? -10.751 -8.518 0.540 1.00 97.44 124 ASP A N 1
ATOM 966 C CA . ASP A 1 124 ? -10.142 -9.385 1.550 1.00 97.44 124 ASP A CA 1
ATOM 967 C C . ASP A 1 124 ? -8.963 -8.693 2.254 1.00 97.44 124 ASP A C 1
ATOM 969 O O . ASP A 1 124 ? -7.906 -9.290 2.457 1.00 97.44 124 ASP A O 1
ATOM 973 N N . ASP A 1 125 ? -9.143 -7.414 2.604 1.00 97.81 125 ASP A N 1
ATOM 974 C CA . ASP A 1 125 ? -8.147 -6.579 3.294 1.00 97.81 125 ASP A CA 1
ATOM 975 C C . ASP A 1 125 ? -6.789 -6.499 2.569 1.00 97.81 125 ASP A C 1
ATOM 977 O O . ASP A 1 125 ? -5.721 -6.450 3.175 1.00 97.81 125 ASP A O 1
ATOM 981 N N . GLY A 1 126 ? -6.811 -6.490 1.236 1.00 97.94 126 GLY A N 1
ATOM 982 C CA . GLY A 1 126 ? -5.624 -6.319 0.400 1.00 97.94 126 GLY A CA 1
ATOM 983 C C . GLY A 1 126 ? -4.799 -7.588 0.214 1.00 97.94 126 GLY A C 1
ATOM 984 O O . GLY A 1 126 ? -3.692 -7.506 -0.326 1.00 97.94 126 GLY A O 1
ATOM 985 N N . ARG A 1 127 ? -5.299 -8.753 0.652 1.00 97.94 127 ARG A N 1
ATOM 986 C CA . ARG A 1 127 ? -4.614 -10.043 0.478 1.00 97.94 127 ARG A CA 1
ATOM 987 C C . ARG A 1 127 ? -4.550 -10.445 -0.990 1.00 97.94 127 ARG A C 1
ATOM 989 O O . ARG A 1 127 ? -3.496 -10.889 -1.442 1.00 97.94 127 ARG A O 1
ATOM 996 N N . THR A 1 128 ? -5.636 -10.256 -1.739 1.00 98.00 128 THR A N 1
ATOM 997 C CA . THR A 1 128 ? -5.691 -10.565 -3.172 1.00 98.00 128 THR A CA 1
ATOM 998 C C . THR A 1 128 ? -6.180 -9.385 -4.007 1.00 98.00 128 THR A C 1
ATOM 1000 O O . THR A 1 128 ? -6.991 -8.567 -3.574 1.00 98.00 128 THR A O 1
ATOM 1003 N N . TRP A 1 129 ? -5.678 -9.317 -5.245 1.00 97.94 129 TRP A N 1
ATOM 1004 C CA . TRP A 1 129 ? -6.018 -8.296 -6.244 1.00 97.94 129 TRP A CA 1
ATOM 1005 C C . TRP A 1 129 ? -6.297 -8.970 -7.598 1.00 97.94 129 TRP A C 1
ATOM 1007 O O . TRP A 1 129 ? -5.412 -9.011 -8.456 1.00 97.94 129 TRP A O 1
ATOM 1017 N N . PRO A 1 130 ? -7.484 -9.581 -7.781 1.00 96.88 130 PRO A N 1
ATOM 1018 C CA . PRO A 1 130 ? -7.800 -10.362 -8.977 1.00 96.88 130 PRO A CA 1
ATOM 1019 C C . PRO A 1 130 ? -7.805 -9.530 -10.267 1.00 96.88 130 PRO A C 1
ATOM 1021 O O . PRO A 1 130 ? -8.310 -8.408 -10.295 1.00 96.88 130 PRO A O 1
ATOM 1024 N N . SER A 1 131 ? -7.324 -10.110 -11.371 1.00 94.62 131 SER A N 1
ATOM 1025 C CA . SER A 1 131 ? -7.251 -9.439 -12.680 1.00 94.62 131 SER A CA 1
ATOM 1026 C C . SER A 1 131 ? -8.612 -9.133 -13.315 1.00 94.62 131 SER A C 1
ATOM 1028 O O . SER A 1 131 ? -8.681 -8.312 -14.224 1.00 94.62 131 SER A O 1
ATOM 1030 N N . ASN A 1 132 ? -9.692 -9.760 -12.839 1.00 96.81 132 ASN A N 1
ATOM 1031 C CA . ASN A 1 132 ? -11.068 -9.482 -13.256 1.00 96.81 132 ASN A CA 1
ATOM 1032 C C . ASN A 1 132 ? -11.758 -8.393 -12.408 1.00 96.81 132 ASN A C 1
ATOM 1034 O O . ASN A 1 132 ? -12.950 -8.157 -12.584 1.00 96.81 132 ASN A O 1
ATOM 1038 N N . ARG A 1 133 ? -11.039 -7.745 -11.479 1.00 96.81 133 ARG A N 1
ATOM 1039 C CA . ARG A 1 133 ? -11.537 -6.643 -10.633 1.00 96.81 133 ARG A CA 1
ATOM 1040 C C . ARG A 1 133 ? -10.667 -5.399 -10.779 1.00 96.81 133 ARG A C 1
ATOM 1042 O O . ARG A 1 133 ? -10.170 -4.842 -9.796 1.00 96.81 133 ARG A O 1
ATOM 1049 N N . GLN A 1 134 ? -10.449 -5.004 -12.024 1.00 97.56 134 GLN A N 1
ATOM 1050 C CA . GLN A 1 134 ? -9.674 -3.823 -12.359 1.00 97.56 134 GLN A CA 1
ATOM 1051 C C . GLN A 1 134 ? -10.209 -3.147 -13.622 1.00 97.56 134 GLN A C 1
ATOM 1053 O O . GLN A 1 134 ? -10.790 -3.822 -14.475 1.00 97.56 134 GLN A O 1
ATOM 1058 N N . VAL A 1 135 ? -9.998 -1.835 -13.713 1.00 96.44 135 VAL A N 1
ATOM 1059 C CA . VAL A 1 135 ? -10.303 -0.987 -14.878 1.00 96.44 135 VAL A CA 1
ATOM 1060 C C . VAL A 1 135 ? -9.055 -0.208 -15.250 1.00 96.44 135 VAL A C 1
ATOM 1062 O O . VAL A 1 135 ? -8.399 0.307 -14.312 1.00 96.44 135 VAL A O 1
#

Secondary structure (DSSP, 8-state):
-PPPEE--EE-SSTTSS-EEPPPSEETEEEEEEEE-TTSPEEEEEEEGGGGT--STT-S-EEEEESSTTSS-EE-TTTTSS---SS---EEEEEE-TTS-EEEEEEEE--SSSS--EEEEEESSTTS---TTSB-

Radius of gyration: 14.9 Å; chains: 1; bounding box: 47×32×38 Å